Protein AF-A0A5B8BMM9-F1 (afdb_monomer_lite)

Foldseek 3Di:
DPLVVVLVVLVVVLPPAPFDQFDDPVPNQAWGWDWDDDVQKIKIWIKGAHPPFKIKTKIWIWGDPDPFIKIWMKIWIWGWDDDPRKIKTFTFKIKGQFMDTNNHTFFQPVSDPPNQVSNQVSCVVDQWHWDFPDDGRGMTMIGTPNRRMNTYDDRDD

Sequence (157 aa):
MSCARLVAAFALLSSLSACKETIDTADFVKEWACEAELPGYLYSRVLQYAKGGTMDGLVSIQSTDGAPSVVMNFQVEGTWALSGTRLDETLSEQTLMRVTRGGENVPITSLGAGVVPQVEARLKDEPWSFEISEFSSESMQMKDIAGGHVLYCQPTT

pLDDT: mean 73.2, std 15.51, range [28.42, 92.69]

Radius of gyration: 15.75 Å; chains: 1; bounding box: 48×28×41 Å

Structure (mmCIF, N/CA/C/O backbone):
data_AF-A0A5B8BMM9-F1
#
_entry.id   AF-A0A5B8BMM9-F1
#
loop_
_atom_site.group_PDB
_atom_site.id
_atom_site.type_symbol
_atom_site.label_atom_id
_atom_site.label_alt_id
_atom_site.label_comp_id
_atom_site.label_asym_id
_atom_site.label_entity_id
_atom_site.label_seq_id
_atom_site.pdbx_PDB_ins_code
_atom_site.Cartn_x
_atom_site.Cartn_y
_atom_site.Cartn_z
_atom_site.occupancy
_atom_site.B_iso_or_equiv
_atom_site.auth_seq_id
_atom_site.auth_comp_id
_atom_site.auth_asym_id
_atom_site.auth_atom_id
_atom_site.pdbx_PDB_model_num
ATOM 1 N N . MET A 1 1 ? 9.028 -0.392 -19.396 1.00 44.19 1 MET A N 1
ATOM 2 C CA . MET A 1 1 ? 7.968 -0.185 -18.387 1.00 44.19 1 MET A CA 1
ATOM 3 C C . MET A 1 1 ? 7.548 1.269 -18.506 1.00 44.19 1 MET A C 1
ATOM 5 O O . MET A 1 1 ? 8.405 2.118 -18.296 1.00 44.19 1 MET A O 1
ATOM 9 N N . SER A 1 2 ? 6.332 1.583 -18.968 1.00 41.38 2 SER A N 1
ATOM 10 C CA . SER A 1 2 ? 5.902 2.987 -18.937 1.00 41.38 2 SER A CA 1
ATOM 11 C C . SER A 1 2 ? 5.647 3.357 -17.478 1.00 41.38 2 SER A C 1
ATOM 13 O O . SER A 1 2 ? 5.128 2.548 -16.707 1.00 41.38 2 SER A O 1
ATOM 15 N N . CYS A 1 3 ? 6.068 4.553 -17.086 1.00 44.22 3 CYS A N 1
ATOM 16 C CA . CYS A 1 3 ? 5.961 5.028 -15.710 1.00 44.22 3 CYS A CA 1
ATOM 17 C C . CYS A 1 3 ? 4.506 4.977 -15.183 1.00 44.22 3 CYS A C 1
ATOM 19 O O . CYS A 1 3 ? 4.278 4.686 -14.013 1.00 44.22 3 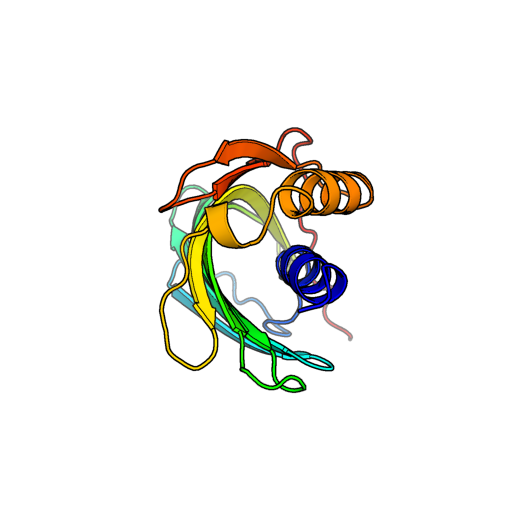CYS A O 1
ATOM 21 N N . ALA A 1 4 ? 3.525 5.071 -16.090 1.00 42.91 4 ALA A N 1
ATOM 22 C CA . ALA A 1 4 ? 2.095 4.928 -15.824 1.00 42.91 4 ALA A CA 1
ATOM 23 C C . ALA A 1 4 ? 1.695 3.630 -15.092 1.00 42.91 4 ALA A C 1
ATOM 25 O O . ALA A 1 4 ? 0.785 3.658 -14.269 1.00 42.91 4 ALA A O 1
ATOM 26 N N . ARG A 1 5 ? 2.373 2.498 -15.342 1.00 52.41 5 ARG A N 1
ATOM 27 C CA . ARG A 1 5 ? 2.016 1.216 -14.702 1.00 52.41 5 ARG A CA 1
ATOM 28 C C . ARG A 1 5 ? 2.440 1.120 -13.240 1.00 52.41 5 ARG A C 1
ATOM 30 O O . ARG A 1 5 ? 1.804 0.403 -12.474 1.00 52.41 5 ARG A O 1
ATOM 37 N N . LEU A 1 6 ? 3.515 1.811 -12.868 1.00 50.69 6 LEU A N 1
ATOM 38 C CA . LEU A 1 6 ? 3.946 1.883 -11.476 1.00 50.69 6 LEU A CA 1
ATOM 39 C C . LEU A 1 6 ? 3.005 2.810 -10.700 1.00 50.69 6 LEU A C 1
ATOM 41 O O . LEU A 1 6 ? 2.533 2.455 -9.632 1.00 50.69 6 LEU A O 1
ATOM 45 N N . VAL A 1 7 ? 2.661 3.950 -11.302 1.00 51.50 7 VAL A N 1
ATOM 46 C CA . VAL A 1 7 ? 1.745 4.951 -10.740 1.00 51.50 7 VAL A CA 1
ATOM 47 C C . VAL A 1 7 ? 0.348 4.376 -10.480 1.00 51.50 7 VAL A C 1
ATOM 49 O O . VAL A 1 7 ? -0.221 4.622 -9.421 1.00 51.50 7 VAL A O 1
ATOM 52 N N . ALA A 1 8 ? -0.183 3.560 -11.396 1.00 52.62 8 ALA A N 1
ATOM 53 C CA . ALA A 1 8 ? -1.468 2.892 -11.197 1.00 52.62 8 ALA A CA 1
ATOM 54 C C . ALA A 1 8 ? -1.459 1.961 -9.975 1.00 52.62 8 ALA A C 1
ATOM 56 O O . ALA A 1 8 ? -2.428 1.950 -9.233 1.00 52.62 8 ALA A O 1
ATOM 57 N N . ALA A 1 9 ? -0.361 1.246 -9.708 1.00 56.97 9 ALA A N 1
ATOM 58 C CA . ALA A 1 9 ? -0.267 0.370 -8.543 1.00 56.97 9 ALA A CA 1
ATOM 59 C C . ALA A 1 9 ? -0.312 1.133 -7.209 1.00 56.97 9 ALA A C 1
ATOM 61 O O . ALA A 1 9 ? -0.985 0.690 -6.287 1.00 56.97 9 ALA A O 1
ATOM 62 N N . PHE A 1 10 ? 0.317 2.307 -7.108 1.00 59.94 10 PHE A N 1
ATOM 63 C CA . PHE A 1 10 ? 0.194 3.139 -5.902 1.00 59.94 10 PHE A CA 1
ATOM 64 C C . PHE A 1 10 ? -1.247 3.612 -5.667 1.00 59.94 10 PHE A C 1
ATOM 66 O O . PHE A 1 10 ? -1.701 3.633 -4.530 1.00 59.94 10 PHE A O 1
ATOM 73 N N . ALA A 1 11 ? -2.002 3.893 -6.732 1.00 56.09 11 ALA A N 1
ATOM 74 C CA . ALA A 1 11 ? -3.431 4.205 -6.641 1.00 56.09 11 ALA A CA 1
ATOM 75 C C . ALA A 1 11 ? -4.322 2.975 -6.342 1.00 56.09 11 ALA A C 1
ATOM 77 O O . ALA A 1 11 ? -5.501 3.124 -6.047 1.00 56.09 11 ALA A O 1
ATOM 78 N N . LEU A 1 12 ? -3.798 1.746 -6.406 1.00 56.16 12 LEU A N 1
ATOM 79 C CA . LEU A 1 12 ? -4.527 0.544 -5.968 1.00 56.16 12 LEU A CA 1
ATOM 80 C C . LEU A 1 12 ? -4.347 0.265 -4.475 1.00 56.16 12 LEU A C 1
ATOM 82 O O . LEU A 1 12 ? -5.154 -0.443 -3.874 1.00 56.16 12 LEU A O 1
ATOM 86 N N . LEU A 1 13 ? -3.333 0.868 -3.850 1.00 56.75 13 LEU A N 1
ATOM 87 C CA . LEU A 1 13 ? -3.210 0.880 -2.396 1.00 56.75 13 LEU A CA 1
ATOM 88 C C . LEU A 1 13 ? -4.360 1.676 -1.749 1.00 56.75 13 LEU A C 1
ATOM 90 O O . LEU A 1 13 ? -4.655 1.413 -0.589 1.00 56.75 13 LEU A O 1
ATOM 94 N N . SER A 1 14 ? -5.040 2.592 -2.472 1.00 52.03 14 SER A N 1
ATOM 95 C CA . SER A 1 14 ? -6.219 3.334 -1.964 1.00 52.03 14 SER A CA 1
ATOM 96 C C . SER A 1 14 ? -7.497 2.529 -2.027 1.00 52.03 14 SER A C 1
ATOM 98 O O . SER A 1 14 ? -8.412 2.772 -1.241 1.00 52.03 14 SER A O 1
ATOM 100 N N . SER A 1 15 ? -7.596 1.579 -2.960 1.00 50.50 15 SER A N 1
ATOM 101 C CA . SER A 1 15 ? -8.763 0.707 -3.118 1.00 50.50 15 SER A CA 1
ATOM 102 C C . SER A 1 15 ? -8.750 -0.430 -2.100 1.00 50.50 15 SER A C 1
ATOM 104 O O . SER A 1 15 ? -8.923 -1.605 -2.407 1.00 50.50 15 SER A O 1
ATOM 106 N N . LEU A 1 16 ? -8.561 -0.044 -0.849 1.00 52.38 16 LEU A N 1
ATOM 107 C CA . LEU A 1 16 ? -8.720 -0.841 0.348 1.00 52.38 16 LEU A CA 1
ATOM 108 C C . LEU A 1 16 ? -10.148 -1.466 0.419 1.00 52.38 16 LEU A C 1
ATOM 110 O O . LEU A 1 16 ? -10.343 -2.528 1.000 1.00 52.38 16 LEU A O 1
ATOM 114 N N . SER A 1 17 ? -11.137 -0.890 -0.275 1.00 48.91 17 SER A N 1
ATOM 115 C CA . SER A 1 17 ? -12.557 -1.286 -0.307 1.00 48.91 17 SER A CA 1
ATOM 116 C C . SER A 1 17 ? -12.921 -2.596 -1.017 1.00 48.91 17 SER A C 1
ATOM 118 O O . SER A 1 17 ? -14.056 -3.047 -0.871 1.00 48.91 17 SER A O 1
ATOM 120 N N . ALA A 1 18 ? -12.013 -3.248 -1.748 1.00 43.00 18 ALA A N 1
ATOM 121 C CA . ALA A 1 18 ? -12.352 -4.425 -2.567 1.00 43.00 18 ALA A CA 1
ATOM 122 C C . ALA A 1 18 ? -12.629 -5.715 -1.759 1.00 43.00 18 ALA A C 1
ATOM 124 O O . ALA A 1 18 ? -12.835 -6.791 -2.316 1.00 43.00 18 ALA A O 1
ATOM 125 N N . CYS A 1 19 ? -12.631 -5.619 -0.432 1.00 55.97 19 CYS A N 1
ATOM 126 C CA . CYS A 1 19 ? -12.401 -6.734 0.464 1.00 55.97 19 CYS A CA 1
ATOM 127 C C . CYS A 1 19 ? -13.520 -6.854 1.502 1.00 55.97 19 CYS A C 1
ATOM 129 O O . CYS A 1 19 ? -13.333 -6.511 2.668 1.00 55.97 19 CYS A O 1
ATOM 131 N N . LYS A 1 20 ? -14.642 -7.431 1.051 1.00 54.38 20 LYS A N 1
ATOM 132 C CA . LYS A 1 20 ? -15.779 -7.980 1.820 1.00 54.38 20 LYS A CA 1
ATOM 133 C C . LYS A 1 20 ? -16.993 -7.064 2.042 1.00 54.38 20 LYS A C 1
ATOM 135 O O . LYS A 1 20 ? -16.891 -5.909 2.435 1.00 54.38 20 LYS A O 1
ATOM 140 N N . GLU A 1 21 ? -18.168 -7.669 1.852 1.00 52.59 21 GLU A N 1
ATOM 141 C CA . GLU A 1 21 ? -19.500 -7.047 1.910 1.00 52.59 21 GLU A CA 1
ATOM 142 C C . GLU A 1 21 ? -20.143 -7.057 3.314 1.00 52.59 21 GLU A C 1
ATOM 144 O O . GLU A 1 21 ? -21.249 -6.552 3.491 1.00 52.59 21 GLU A O 1
ATOM 149 N N . THR A 1 22 ? -19.501 -7.628 4.343 1.00 56.81 22 THR A N 1
ATOM 150 C CA . THR A 1 22 ? -20.050 -7.602 5.716 1.00 56.81 22 THR A CA 1
ATOM 151 C C . THR A 1 22 ? -18.966 -7.757 6.782 1.00 56.81 22 THR A C 1
ATOM 153 O O . THR A 1 22 ? -18.191 -8.720 6.771 1.00 56.81 22 THR A O 1
ATOM 156 N N . ILE A 1 23 ? -18.930 -6.804 7.716 1.00 61.66 23 ILE A N 1
ATOM 157 C CA . ILE A 1 23 ? -18.018 -6.775 8.864 1.00 61.66 23 ILE A CA 1
ATOM 158 C C . ILE A 1 23 ? -18.766 -7.291 10.094 1.00 61.66 23 ILE A C 1
ATOM 160 O O . ILE A 1 23 ? -19.753 -6.690 10.514 1.00 61.66 23 ILE A O 1
ATOM 164 N N . ASP A 1 24 ? -18.290 -8.396 10.671 1.00 64.94 24 ASP A N 1
ATOM 165 C CA . ASP A 1 24 ? -18.731 -8.862 11.987 1.00 64.94 24 ASP A CA 1
ATOM 166 C C . ASP A 1 24 ? -17.847 -8.218 13.063 1.00 64.94 24 ASP A C 1
ATOM 168 O O . ASP A 1 24 ? -16.628 -8.412 13.085 1.00 64.94 24 ASP A O 1
ATOM 172 N N . THR A 1 25 ? -18.463 -7.419 13.931 1.00 64.31 25 THR A N 1
ATOM 173 C CA . THR A 1 25 ? -17.776 -6.626 14.954 1.00 64.31 25 THR A CA 1
ATOM 174 C C . THR A 1 25 ? -17.208 -7.471 16.091 1.00 64.31 25 THR A C 1
ATOM 176 O O . THR A 1 25 ? -16.267 -7.027 16.750 1.00 64.31 25 THR A O 1
ATOM 179 N N . ALA A 1 26 ? -17.733 -8.681 16.322 1.00 63.03 26 ALA A N 1
ATOM 180 C CA . ALA A 1 26 ? -17.292 -9.537 17.422 1.00 63.03 26 ALA A CA 1
ATOM 181 C C . ALA A 1 26 ? -15.889 -10.130 17.188 1.00 63.03 26 ALA A C 1
ATOM 183 O O . ALA A 1 26 ? -15.135 -10.305 18.144 1.00 63.03 26 ALA A O 1
ATOM 184 N N . ASP A 1 27 ? -15.515 -10.346 15.921 1.00 67.75 27 ASP A N 1
ATOM 185 C CA . ASP A 1 27 ? -14.299 -11.062 15.508 1.00 67.75 27 ASP A CA 1
ATOM 186 C C . ASP A 1 27 ? -13.416 -10.243 14.550 1.00 67.75 27 ASP A C 1
ATOM 188 O O . ASP A 1 27 ? -12.714 -10.800 13.697 1.00 67.75 27 ASP A O 1
ATOM 192 N N . PHE A 1 28 ? -13.462 -8.911 14.644 1.00 74.25 28 PHE A N 1
ATOM 193 C CA . PHE A 1 28 ? -12.705 -8.041 13.740 1.00 74.25 28 PHE A CA 1
ATOM 194 C C . PHE A 1 28 ? -11.193 -8.040 14.015 1.00 74.25 28 PHE A C 1
ATOM 196 O O . PHE A 1 28 ? -10.393 -7.973 13.085 1.00 74.25 28 PHE A O 1
ATOM 203 N N . VAL A 1 29 ? -10.787 -8.178 15.281 1.00 82.44 29 VAL A N 1
ATOM 204 C CA . VAL A 1 29 ? -9.374 -8.215 15.692 1.00 82.44 29 VAL A CA 1
ATOM 205 C C .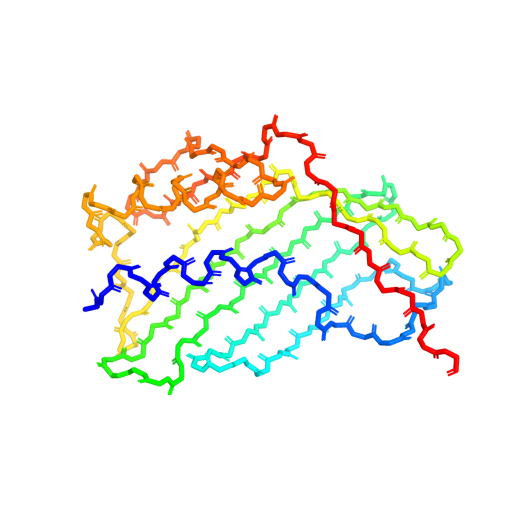 VAL A 1 29 ? -8.745 -9.559 15.323 1.00 82.44 29 VAL A C 1
ATOM 207 O O . VAL A 1 29 ? -8.777 -10.507 16.110 1.00 82.44 29 VAL A O 1
ATOM 210 N N . LYS A 1 30 ? -8.175 -9.636 14.125 1.00 81.38 30 LYS A N 1
ATOM 211 C CA . LYS A 1 30 ? -7.459 -10.792 13.578 1.00 81.38 30 LYS A CA 1
ATOM 212 C C . LYS A 1 30 ? -6.725 -10.385 12.300 1.00 81.38 30 LYS A C 1
ATOM 214 O O . LYS A 1 30 ? -6.774 -9.224 11.895 1.00 81.38 30 LYS A O 1
ATOM 219 N N . GLU A 1 31 ? -6.088 -11.360 11.673 1.00 84.94 31 GLU A N 1
ATOM 220 C CA . GLU A 1 31 ? -5.580 -11.244 10.314 1.00 84.94 31 GLU A CA 1
ATOM 221 C C . GLU A 1 31 ? -6.726 -11.350 9.296 1.00 84.94 31 GLU A C 1
ATOM 223 O O . GLU A 1 31 ? -7.610 -12.209 9.404 1.00 84.94 31 GLU A O 1
ATOM 228 N N . TRP A 1 32 ? -6.700 -10.481 8.291 1.00 81.69 32 TRP A N 1
ATOM 229 C CA . TRP A 1 32 ? -7.620 -10.461 7.167 1.00 81.69 32 TRP A CA 1
ATOM 230 C C . TRP A 1 32 ? -6.840 -10.464 5.866 1.00 81.69 32 TRP A C 1
ATOM 232 O O . TRP A 1 32 ? -6.125 -9.515 5.554 1.00 81.69 32 TRP A O 1
ATOM 242 N N . ALA A 1 33 ? -7.043 -11.513 5.080 1.00 82.19 33 ALA A N 1
ATOM 243 C CA . ALA A 1 33 ? -6.558 -11.579 3.716 1.00 82.19 33 ALA A CA 1
ATOM 244 C C . ALA A 1 33 ? -7.639 -11.113 2.737 1.00 82.19 33 ALA A C 1
ATOM 246 O O . ALA A 1 33 ? -8.836 -11.340 2.943 1.00 82.19 33 ALA A O 1
ATOM 247 N N . CYS A 1 34 ? -7.211 -10.482 1.655 1.00 77.75 34 CYS A N 1
ATOM 248 C CA . CYS A 1 34 ? -8.063 -10.157 0.532 1.00 77.75 34 CYS A CA 1
ATOM 249 C C . CYS A 1 34 ? -7.286 -10.191 -0.770 1.00 77.75 34 CYS A C 1
ATOM 251 O O . CYS A 1 34 ? -6.131 -9.777 -0.822 1.00 77.75 34 CYS A O 1
ATOM 253 N N . GLU A 1 35 ? -7.964 -10.627 -1.822 1.00 80.31 35 GLU A N 1
ATOM 254 C CA . GLU A 1 35 ? -7.460 -10.617 -3.182 1.00 80.31 35 GLU A CA 1
ATOM 255 C C . GLU A 1 35 ? -8.518 -10.003 -4.096 1.00 80.31 35 GLU A C 1
ATOM 257 O O . GLU A 1 35 ? -9.716 -10.232 -3.918 1.00 80.31 35 GLU A O 1
ATOM 262 N N . ALA A 1 36 ? -8.075 -9.206 -5.061 1.00 74.75 36 ALA A N 1
ATOM 263 C CA . ALA A 1 36 ? -8.928 -8.592 -6.062 1.00 74.75 36 ALA A CA 1
ATOM 264 C C . ALA A 1 36 ? -8.242 -8.632 -7.428 1.00 74.75 36 ALA A C 1
ATOM 266 O O . ALA A 1 36 ? -7.063 -8.295 -7.569 1.00 74.75 36 ALA A O 1
ATOM 267 N N . GLU A 1 37 ? -9.001 -9.014 -8.450 1.00 76.38 37 GLU A N 1
ATOM 268 C CA . GLU A 1 37 ? -8.583 -8.877 -9.839 1.00 76.38 37 GLU A CA 1
ATOM 269 C C . GLU A 1 37 ? -9.066 -7.533 -10.375 1.00 76.38 37 GLU A C 1
ATOM 271 O O . GLU A 1 37 ? -10.259 -7.231 -10.403 1.00 76.38 37 GLU A O 1
ATOM 276 N N . LEU A 1 38 ? -8.116 -6.714 -10.802 1.00 72.88 38 LEU A N 1
ATOM 277 C CA . LEU A 1 38 ? -8.352 -5.400 -11.371 1.00 72.88 38 LEU A CA 1
ATOM 278 C C . LEU A 1 38 ? -7.882 -5.410 -12.828 1.00 72.88 38 LEU A C 1
ATOM 280 O O . LEU A 1 38 ? -7.003 -6.197 -13.192 1.00 72.88 38 LEU A O 1
ATOM 284 N N . PRO A 1 39 ? -8.420 -4.546 -13.703 1.00 74.75 39 PRO A N 1
ATOM 285 C CA . PRO A 1 39 ? -7.948 -4.468 -15.080 1.00 74.75 39 PRO A CA 1
ATOM 286 C C . PRO A 1 39 ? -6.426 -4.246 -15.145 1.00 74.75 39 PRO A C 1
ATOM 288 O O . PRO A 1 39 ? -5.926 -3.181 -14.794 1.00 74.75 39 PRO A O 1
ATOM 291 N N . GLY A 1 40 ? -5.693 -5.274 -15.581 1.00 76.56 40 GLY A N 1
ATOM 292 C CA . GLY A 1 40 ? -4.232 -5.261 -15.697 1.00 76.56 40 GLY A CA 1
ATOM 293 C C . GLY A 1 40 ? -3.446 -5.543 -14.413 1.00 76.56 40 GLY A C 1
ATOM 294 O O . GLY A 1 40 ? -2.215 -5.547 -14.470 1.00 76.56 40 GLY A O 1
ATOM 295 N N . TYR A 1 41 ? -4.108 -5.829 -13.283 1.00 79.44 41 TYR A N 1
ATOM 296 C CA . TYR A 1 41 ? -3.442 -6.103 -12.008 1.00 79.44 41 TYR A CA 1
ATOM 297 C C . TYR A 1 41 ? -4.129 -7.199 -11.185 1.00 79.44 41 TYR A C 1
ATOM 299 O O . TYR A 1 41 ? -5.348 -7.295 -11.137 1.00 79.44 41 TYR A O 1
ATOM 307 N N . LEU A 1 42 ? -3.330 -7.989 -10.476 1.00 82.69 42 LEU A N 1
ATOM 308 C CA . LEU A 1 42 ? -3.757 -8.780 -9.331 1.00 82.69 42 LEU A CA 1
ATOM 309 C C . LEU A 1 42 ? -3.313 -8.031 -8.075 1.00 82.69 42 LEU A C 1
ATOM 311 O O . LEU A 1 42 ? -2.134 -7.699 -7.929 1.00 82.69 42 LEU A O 1
ATOM 315 N N . TYR A 1 43 ? -4.261 -7.746 -7.197 1.00 82.50 43 TYR A N 1
ATOM 316 C CA . TYR A 1 43 ? -4.033 -7.104 -5.913 1.00 82.50 43 TYR A CA 1
ATOM 317 C C . TYR A 1 43 ? -4.254 -8.133 -4.811 1.00 82.50 43 TYR A C 1
ATOM 319 O O . TYR A 1 43 ? -5.273 -8.821 -4.813 1.00 82.50 43 TYR A O 1
ATOM 327 N N . SER A 1 44 ? -3.333 -8.226 -3.859 1.00 84.62 44 SER A N 1
ATOM 328 C CA . SER A 1 44 ? -3.536 -8.987 -2.631 1.00 84.62 44 SER A CA 1
ATOM 329 C C . SER A 1 44 ? -3.090 -8.186 -1.421 1.00 84.62 44 SER A C 1
ATOM 331 O O . SER A 1 44 ? -2.149 -7.399 -1.485 1.00 84.62 44 SER A O 1
ATOM 333 N N . ARG A 1 45 ? -3.769 -8.374 -0.297 1.00 83.69 45 ARG A N 1
ATOM 334 C CA . ARG A 1 45 ? -3.405 -7.765 0.977 1.00 83.69 45 ARG A CA 1
ATOM 335 C C . ARG A 1 45 ? -3.650 -8.723 2.123 1.00 83.69 45 ARG A C 1
ATOM 337 O O . ARG A 1 45 ? -4.593 -9.510 2.083 1.00 83.69 45 ARG A O 1
ATOM 344 N N . VAL A 1 46 ? -2.837 -8.600 3.158 1.00 86.94 46 VAL A N 1
ATOM 345 C CA . VAL A 1 46 ? -2.995 -9.282 4.438 1.00 86.94 46 VAL A CA 1
ATOM 346 C C . VAL A 1 46 ? -2.804 -8.231 5.522 1.00 86.94 46 VAL A C 1
ATOM 348 O O . VAL A 1 46 ? -1.709 -7.692 5.646 1.00 86.94 46 VAL A O 1
ATOM 351 N N . LEU A 1 47 ? -3.869 -7.904 6.253 1.00 85.62 47 LEU A N 1
ATOM 352 C CA . LEU A 1 47 ? -3.877 -6.890 7.308 1.00 85.62 47 LEU A CA 1
ATOM 353 C C . LEU A 1 47 ? -4.177 -7.532 8.658 1.00 85.62 47 LEU A C 1
ATOM 355 O O . LEU A 1 47 ? -5.150 -8.271 8.798 1.00 85.62 47 LEU A O 1
ATOM 359 N N . GLN A 1 48 ? -3.379 -7.215 9.664 1.00 88.62 48 GLN A N 1
ATOM 360 C CA . GLN A 1 48 ? -3.604 -7.566 11.052 1.00 88.62 48 GLN A CA 1
ATOM 361 C C . GLN A 1 48 ? -4.221 -6.369 11.776 1.00 88.62 48 GLN A C 1
ATOM 363 O O . GLN A 1 48 ? -3.602 -5.318 11.905 1.00 88.62 48 GLN A O 1
ATOM 368 N N . TYR A 1 49 ? -5.431 -6.540 12.309 1.00 87.19 49 TYR A N 1
ATOM 369 C CA . TYR A 1 49 ? -6.048 -5.545 13.189 1.00 87.19 49 TYR A CA 1
ATOM 370 C C . TYR A 1 49 ? -5.837 -5.962 14.634 1.00 87.19 49 TYR A C 1
ATOM 372 O O . TYR A 1 49 ? -6.194 -7.076 15.031 1.00 87.19 49 TYR A O 1
ATOM 380 N N . ALA A 1 50 ? -5.261 -5.074 15.437 1.00 87.81 50 ALA A N 1
ATOM 381 C CA . ALA A 1 50 ? -4.989 -5.332 16.843 1.00 87.81 50 ALA A CA 1
ATOM 382 C C . ALA A 1 50 ? -5.961 -4.584 17.764 1.00 87.81 50 ALA A C 1
ATOM 384 O O . ALA A 1 50 ? -6.519 -3.535 17.425 1.00 87.81 50 ALA A O 1
ATOM 385 N N . LYS A 1 51 ? -6.142 -5.118 18.981 1.00 82.75 51 LYS A N 1
ATOM 386 C CA . LYS A 1 51 ? -6.851 -4.401 20.049 1.00 82.75 51 LYS A CA 1
ATOM 387 C C . LYS A 1 51 ? -6.092 -3.111 20.348 1.00 82.75 51 LYS A C 1
ATOM 389 O O . LYS A 1 51 ? -4.890 -3.154 20.574 1.00 82.75 51 LYS A O 1
ATOM 394 N N . GLY A 1 52 ? -6.809 -1.991 20.387 1.00 83.69 52 GLY A N 1
ATOM 395 C CA . GLY A 1 52 ? -6.210 -0.662 20.554 1.00 83.69 52 GLY A CA 1
ATOM 396 C C . GLY A 1 52 ? -6.234 0.197 19.291 1.00 83.69 52 GLY A C 1
ATOM 397 O O . GLY A 1 52 ? -5.789 1.336 19.352 1.00 83.69 52 GLY A O 1
ATOM 398 N N . GLY A 1 53 ? -6.793 -0.310 18.186 1.00 86.88 53 GLY A N 1
ATOM 399 C CA . GLY A 1 53 ? -7.031 0.493 16.986 1.00 86.88 53 GLY A CA 1
ATOM 400 C C . GLY A 1 53 ? -5.801 0.655 16.101 1.00 86.88 53 GLY A C 1
ATOM 401 O O . GLY A 1 53 ? -5.749 1.598 15.326 1.00 86.88 53 GLY A O 1
ATOM 402 N N . THR A 1 54 ? -4.808 -0.231 16.207 1.00 91.00 54 THR A N 1
ATOM 403 C CA . THR A 1 54 ? -3.655 -0.272 15.296 1.00 91.00 54 THR A CA 1
ATOM 404 C C . THR A 1 54 ? -3.848 -1.355 14.243 1.00 91.00 54 THR A C 1
ATOM 406 O O . THR A 1 54 ? -4.445 -2.402 14.524 1.00 91.00 54 THR A O 1
ATOM 409 N N . MET A 1 55 ? -3.348 -1.092 13.040 1.00 89.44 55 MET A N 1
ATOM 410 C CA . MET A 1 55 ? -3.286 -2.058 11.951 1.00 89.44 55 MET A CA 1
ATOM 411 C C . MET A 1 55 ? -1.899 -2.067 11.314 1.00 89.44 55 MET A C 1
ATOM 413 O O . MET A 1 55 ? -1.261 -1.022 11.184 1.00 89.44 55 MET A O 1
ATOM 417 N N . ASP A 1 56 ? -1.468 -3.243 10.890 1.00 91.88 56 ASP A N 1
ATOM 418 C CA . ASP A 1 56 ? -0.248 -3.456 10.123 1.00 91.88 56 ASP A CA 1
ATOM 419 C C . ASP A 1 56 ? -0.483 -4.551 9.083 1.00 91.88 56 ASP A C 1
ATOM 421 O O . ASP A 1 56 ? -1.426 -5.335 9.197 1.00 91.88 56 ASP A O 1
ATOM 425 N N . GLY A 1 57 ? 0.332 -4.605 8.037 1.00 89.88 57 GLY A N 1
ATOM 426 C CA . GLY A 1 57 ? 0.219 -5.698 7.090 1.00 89.88 57 GLY A CA 1
ATOM 427 C C . GLY A 1 57 ? 1.050 -5.563 5.835 1.00 89.88 57 GLY A C 1
ATOM 428 O O . GLY A 1 57 ? 1.928 -4.708 5.708 1.00 89.88 57 GLY A O 1
ATOM 429 N N . LEU A 1 58 ? 0.754 -6.450 4.893 1.00 91.12 58 LEU A N 1
ATOM 430 C CA . LEU A 1 58 ? 1.439 -6.561 3.617 1.00 91.12 58 LEU A CA 1
ATOM 431 C C . LEU A 1 58 ? 0.453 -6.404 2.470 1.00 91.12 58 LEU A C 1
ATOM 433 O O . LEU A 1 58 ? -0.641 -6.964 2.495 1.00 91.12 58 LEU A O 1
ATOM 437 N N . VAL A 1 59 ? 0.871 -5.689 1.433 1.00 88.25 59 VAL A N 1
ATOM 438 C CA . VAL A 1 59 ? 0.120 -5.539 0.187 1.00 88.25 59 VAL A CA 1
ATOM 439 C C . VAL A 1 59 ? 1.011 -5.932 -0.982 1.00 88.25 59 VAL A C 1
ATOM 441 O O . VAL A 1 59 ? 2.150 -5.480 -1.077 1.00 88.25 59 VAL A O 1
ATOM 444 N N . SER A 1 60 ? 0.506 -6.771 -1.879 1.00 88.19 60 SER A N 1
ATOM 445 C CA . SER A 1 60 ? 1.176 -7.171 -3.109 1.00 88.19 60 SER A CA 1
ATOM 446 C C . SER A 1 60 ? 0.370 -6.724 -4.318 1.00 88.19 60 SER A C 1
ATOM 448 O O . SER A 1 60 ? -0.849 -6.878 -4.375 1.00 88.19 60 SER A O 1
ATOM 450 N N . ILE A 1 61 ? 1.062 -6.168 -5.306 1.00 86.69 61 ILE A N 1
ATOM 451 C CA . ILE A 1 61 ? 0.461 -5.741 -6.565 1.00 86.69 61 ILE A CA 1
ATOM 452 C C . ILE A 1 61 ? 1.258 -6.349 -7.700 1.00 86.69 61 ILE A C 1
ATOM 454 O O . ILE A 1 61 ? 2.444 -6.058 -7.865 1.00 86.69 61 ILE A O 1
ATOM 458 N N . GLN A 1 62 ? 0.590 -7.160 -8.506 1.00 86.62 62 GLN A N 1
ATOM 459 C CA . GLN A 1 62 ? 1.173 -7.842 -9.646 1.00 86.62 62 GLN A CA 1
ATOM 460 C C . GLN A 1 62 ? 0.520 -7.367 -10.940 1.00 86.62 62 GLN A C 1
ATOM 462 O O . GLN A 1 62 ? -0.690 -7.447 -11.087 1.00 86.62 62 GLN A O 1
ATOM 467 N N . SER A 1 63 ? 1.303 -6.930 -11.924 1.00 83.56 63 SER A N 1
ATOM 468 C CA . SER A 1 63 ? 0.772 -6.641 -13.263 1.00 83.56 63 SER A CA 1
ATOM 469 C C . SER A 1 63 ? 0.400 -7.937 -13.995 1.00 83.56 63 SER A C 1
ATOM 471 O O . SER A 1 63 ? 1.237 -8.843 -14.083 1.00 83.56 63 SER A O 1
ATOM 473 N N . THR A 1 64 ? -0.790 -8.005 -14.587 1.00 79.88 64 THR A N 1
ATOM 474 C CA . THR A 1 64 ? -1.295 -9.181 -15.324 1.00 79.88 64 THR A CA 1
ATOM 475 C C . THR A 1 64 ? -1.292 -8.997 -16.846 1.00 79.88 64 THR A C 1
ATOM 477 O O . THR A 1 64 ? -1.307 -9.977 -17.583 1.00 79.88 64 THR A O 1
ATOM 480 N N . ASP A 1 65 ? -1.192 -7.761 -17.340 1.00 75.25 65 ASP A N 1
ATOM 481 C CA . ASP A 1 65 ? -1.295 -7.388 -18.762 1.00 75.25 65 ASP A CA 1
ATOM 482 C C . ASP A 1 65 ? 0.060 -7.028 -19.419 1.00 75.25 65 ASP A C 1
ATOM 484 O O . ASP A 1 65 ? 0.125 -6.435 -20.503 1.00 75.25 65 ASP A O 1
ATOM 488 N N . GLY A 1 66 ? 1.176 -7.316 -18.744 1.00 62.84 66 GLY A N 1
ATOM 489 C CA . GLY A 1 66 ? 2.506 -6.855 -19.136 1.00 62.84 66 GLY A CA 1
ATOM 490 C C . GLY A 1 66 ? 3.582 -7.926 -19.033 1.00 62.84 66 GLY A C 1
ATOM 491 O O . GLY A 1 66 ? 3.742 -8.550 -17.990 1.00 62.84 66 GLY A O 1
ATOM 492 N N . ALA A 1 67 ? 4.371 -8.076 -20.102 1.00 68.94 67 ALA A N 1
ATOM 493 C CA . ALA A 1 67 ? 5.632 -8.807 -20.083 1.00 68.94 67 ALA A CA 1
ATOM 494 C C . ALA A 1 67 ? 6.816 -7.813 -20.096 1.00 68.94 67 ALA A C 1
ATOM 496 O O . ALA A 1 67 ? 6.831 -6.904 -20.934 1.00 68.94 67 ALA A O 1
ATOM 497 N N . PRO A 1 68 ? 7.816 -7.961 -19.209 1.00 72.62 68 PRO A N 1
ATOM 498 C CA . PRO A 1 68 ? 7.851 -8.890 -18.073 1.00 72.62 68 PRO A CA 1
ATOM 499 C C . PRO A 1 68 ? 6.844 -8.505 -16.972 1.00 72.62 68 PRO A C 1
ATOM 501 O O . PRO A 1 68 ? 6.557 -7.318 -16.800 1.00 72.62 68 PRO A O 1
ATOM 504 N N . SER A 1 69 ? 6.350 -9.498 -16.220 1.00 81.81 69 SER A N 1
ATOM 505 C CA . SER A 1 69 ? 5.481 -9.259 -15.060 1.00 81.81 69 SER A CA 1
ATOM 506 C C . SER A 1 69 ? 6.225 -8.456 -13.997 1.00 81.81 69 SER A C 1
ATOM 508 O O . SER A 1 69 ? 7.430 -8.632 -13.796 1.00 81.81 69 SER A O 1
ATOM 510 N N . VAL A 1 70 ? 5.515 -7.555 -13.327 1.00 83.56 70 VAL A N 1
ATOM 511 C CA . VAL A 1 70 ? 6.048 -6.737 -12.240 1.00 83.56 70 VAL A CA 1
ATOM 512 C C . VAL A 1 70 ? 5.254 -7.037 -10.986 1.00 83.56 70 VAL A C 1
ATOM 514 O O . VAL A 1 70 ? 4.029 -6.991 -11.030 1.00 83.56 70 VAL A O 1
ATOM 517 N N . VAL A 1 71 ? 5.950 -7.320 -9.890 1.00 88.31 71 VAL A N 1
ATOM 518 C CA . VAL A 1 71 ? 5.360 -7.508 -8.562 1.00 88.31 71 VAL A CA 1
ATOM 519 C C . VAL A 1 71 ? 5.957 -6.473 -7.624 1.00 88.31 71 VAL A C 1
ATOM 521 O O . VAL A 1 71 ? 7.178 -6.337 -7.554 1.00 88.31 71 VAL A O 1
ATOM 524 N N . MET A 1 72 ? 5.110 -5.743 -6.913 1.00 88.56 72 MET A N 1
ATOM 525 C CA . MET A 1 72 ? 5.497 -4.777 -5.889 1.00 88.56 72 MET A CA 1
ATOM 526 C C . MET A 1 72 ? 4.924 -5.224 -4.555 1.00 88.56 72 MET A C 1
ATOM 528 O O . MET A 1 72 ? 3.748 -5.564 -4.490 1.00 88.56 72 MET A O 1
ATOM 532 N N . ASN A 1 73 ? 5.752 -5.227 -3.514 1.00 91.06 73 ASN A N 1
ATOM 533 C CA . ASN A 1 73 ? 5.331 -5.587 -2.166 1.00 91.06 73 ASN A CA 1
ATOM 534 C C . ASN A 1 73 ? 5.536 -4.406 -1.231 1.00 91.06 73 ASN A C 1
ATOM 536 O O . ASN A 1 73 ? 6.630 -3.838 -1.173 1.00 91.06 73 ASN A O 1
ATOM 540 N N . PHE A 1 74 ? 4.487 -4.090 -0.491 1.00 89.94 74 PHE A N 1
ATOM 541 C CA . PHE A 1 74 ? 4.420 -2.988 0.443 1.00 89.94 74 PHE A CA 1
ATOM 542 C C . PHE A 1 74 ? 4.180 -3.528 1.844 1.00 89.94 74 PHE A C 1
ATOM 544 O O . PHE A 1 74 ? 3.372 -4.437 2.019 1.00 89.94 74 PHE A O 1
ATOM 551 N N . GLN A 1 75 ? 4.860 -2.951 2.823 1.00 92.69 75 GLN A N 1
ATOM 552 C CA . GLN A 1 75 ? 4.422 -2.976 4.210 1.00 92.69 75 GLN A CA 1
ATOM 553 C C . GLN A 1 75 ? 3.545 -1.751 4.445 1.00 92.69 75 GLN A C 1
ATOM 555 O O . GLN A 1 75 ? 3.864 -0.668 3.955 1.00 92.69 75 GLN A O 1
ATOM 560 N N . VAL A 1 76 ? 2.438 -1.923 5.153 1.00 88.25 76 VAL A N 1
ATOM 561 C CA . VAL A 1 76 ? 1.513 -0.838 5.476 1.00 88.25 76 VAL A CA 1
ATOM 562 C C . VAL A 1 76 ? 1.248 -0.815 6.968 1.00 88.25 76 VAL A C 1
ATOM 564 O O . VAL A 1 76 ? 1.131 -1.865 7.595 1.00 88.25 76 VAL A O 1
ATOM 567 N N . GLU A 1 77 ? 1.151 0.383 7.525 1.00 90.19 77 GLU A N 1
ATOM 568 C CA . GLU A 1 77 ? 0.867 0.609 8.937 1.00 90.19 77 GLU A CA 1
ATOM 569 C C . GLU A 1 77 ? -0.158 1.726 9.081 1.00 90.19 77 GLU A C 1
ATOM 571 O O . GLU A 1 77 ? -0.225 2.658 8.270 1.00 90.19 77 GLU A O 1
ATOM 576 N N . GLY A 1 78 ? -0.976 1.637 10.122 1.00 88.19 78 GLY A N 1
ATOM 577 C CA . GLY A 1 78 ? -2.011 2.619 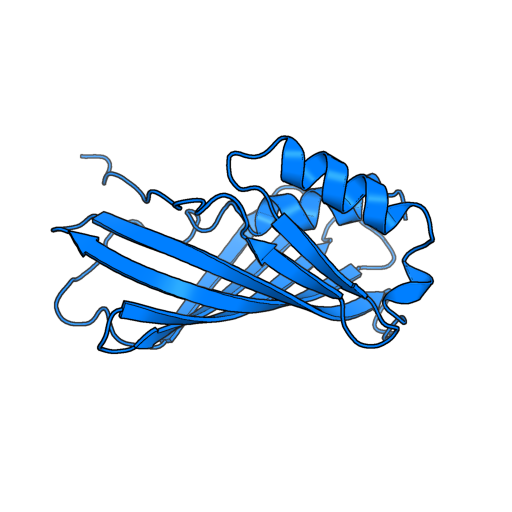10.358 1.00 88.19 78 GLY A CA 1
ATOM 578 C C . GLY A 1 78 ? -2.835 2.373 11.604 1.00 88.19 78 GLY A C 1
ATOM 579 O O . GLY A 1 78 ? -2.492 1.600 12.501 1.00 88.19 78 GLY A O 1
ATOM 580 N N . THR A 1 79 ? -3.974 3.047 11.637 1.00 87.62 79 THR A N 1
ATOM 581 C CA . THR A 1 79 ? -4.985 2.890 12.673 1.00 87.62 79 THR A CA 1
ATOM 582 C C . THR A 1 79 ? -6.324 2.496 12.074 1.00 87.62 79 THR A C 1
ATOM 584 O O . THR A 1 79 ? -6.568 2.677 10.882 1.00 87.62 79 THR A O 1
ATOM 587 N N . TRP A 1 80 ? -7.192 1.940 12.909 1.00 85.81 80 TRP A N 1
ATOM 588 C CA . TRP A 1 80 ? -8.550 1.590 12.534 1.00 85.81 80 TRP A CA 1
ATOM 589 C C . TRP A 1 80 ? -9.526 1.901 13.666 1.00 85.81 80 TRP A C 1
ATOM 591 O O . TRP A 1 80 ? -9.196 1.821 14.853 1.00 85.81 80 TRP A O 1
ATOM 601 N N . ALA A 1 81 ? -10.757 2.213 13.285 1.00 84.12 81 ALA A N 1
ATOM 602 C CA . ALA A 1 81 ? -11.891 2.355 14.175 1.00 84.12 81 ALA A CA 1
ATOM 603 C C . ALA A 1 81 ? -13.111 1.670 13.561 1.00 84.12 81 ALA A C 1
ATOM 605 O O . ALA A 1 81 ? -13.309 1.683 12.349 1.00 84.12 81 ALA A O 1
ATOM 606 N N . LEU A 1 82 ? -13.946 1.074 14.408 1.00 78.12 82 LEU A N 1
ATOM 607 C CA . LEU A 1 82 ? -15.183 0.433 13.981 1.00 78.12 82 LEU A CA 1
ATOM 608 C C . LEU A 1 82 ? -16.369 1.125 14.648 1.00 78.12 82 LEU A C 1
ATOM 610 O O . LEU A 1 82 ? -16.435 1.223 15.874 1.00 78.12 82 LEU A O 1
ATOM 614 N N . SER A 1 83 ? -17.305 1.605 13.834 1.00 77.69 83 SER A N 1
ATOM 615 C CA . SER A 1 83 ? -18.524 2.284 14.268 1.00 77.69 83 SER A CA 1
ATOM 616 C C . SER A 1 83 ? -19.739 1.581 13.666 1.00 77.69 83 SER A C 1
ATOM 618 O O . SER A 1 83 ? -20.094 1.776 12.502 1.00 77.69 83 SER A O 1
ATOM 620 N N . GLY A 1 84 ? -20.365 0.695 14.446 1.00 76.00 84 GLY A N 1
ATOM 621 C CA . GLY A 1 84 ? -21.400 -0.203 13.930 1.00 76.00 84 GLY A CA 1
ATOM 622 C C . GLY A 1 84 ? -20.817 -1.156 12.884 1.00 76.00 84 GLY A C 1
ATOM 623 O O . GLY A 1 84 ? -19.891 -1.897 13.185 1.00 76.00 84 GLY A O 1
ATOM 624 N N . THR A 1 85 ? -21.338 -1.128 11.656 1.00 70.19 85 THR A N 1
ATOM 625 C CA . THR A 1 85 ? -20.824 -1.922 10.521 1.00 70.19 85 THR A CA 1
ATOM 626 C C . THR A 1 85 ? -19.792 -1.177 9.674 1.00 70.19 85 THR A C 1
ATOM 628 O O . THR A 1 85 ? -19.336 -1.709 8.666 1.00 70.19 85 THR A O 1
ATOM 631 N N . ARG A 1 86 ? -19.446 0.061 10.044 1.00 71.69 86 ARG A N 1
ATOM 632 C CA . ARG A 1 86 ? -18.495 0.891 9.308 1.00 71.69 86 ARG A CA 1
ATOM 633 C C . ARG A 1 86 ? -17.101 0.746 9.897 1.00 71.69 86 ARG A C 1
ATOM 635 O O . ARG A 1 86 ? -16.906 1.024 11.079 1.00 71.69 86 ARG A O 1
ATOM 642 N N . LEU A 1 87 ? -16.155 0.365 9.048 1.00 75.25 87 LEU A N 1
ATOM 643 C CA . LEU A 1 87 ? -14.727 0.400 9.329 1.00 75.25 87 LEU A CA 1
ATOM 644 C C . LEU A 1 87 ? -14.137 1.695 8.772 1.00 75.25 87 LEU A C 1
ATOM 646 O O . LEU A 1 87 ? -14.328 2.023 7.604 1.00 75.25 87 LEU A O 1
ATOM 650 N N . ASP A 1 88 ? -13.432 2.421 9.622 1.00 78.38 88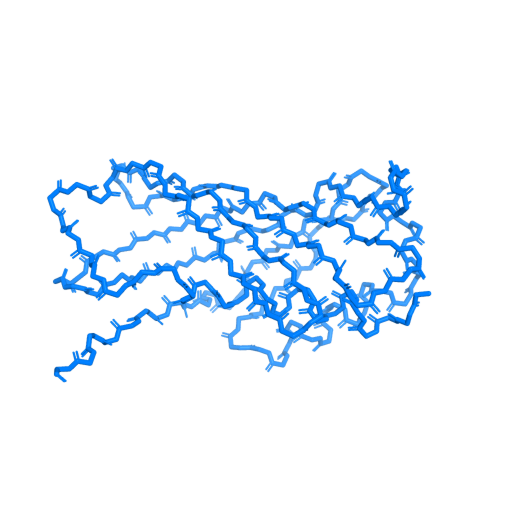 ASP A N 1
ATOM 651 C CA . ASP A 1 88 ? -12.632 3.575 9.246 1.00 78.38 88 ASP A CA 1
ATOM 652 C C . ASP A 1 88 ? -11.167 3.201 9.441 1.00 78.38 88 ASP A C 1
ATOM 654 O O . ASP A 1 88 ? -10.745 2.910 10.559 1.00 78.38 88 ASP A O 1
ATOM 658 N N . GLU A 1 89 ? -10.397 3.189 8.358 1.00 79.12 89 GLU A N 1
ATOM 659 C CA . GLU A 1 89 ? -8.952 2.962 8.406 1.00 79.12 89 GLU A CA 1
ATOM 660 C C . GLU A 1 89 ? -8.213 4.257 8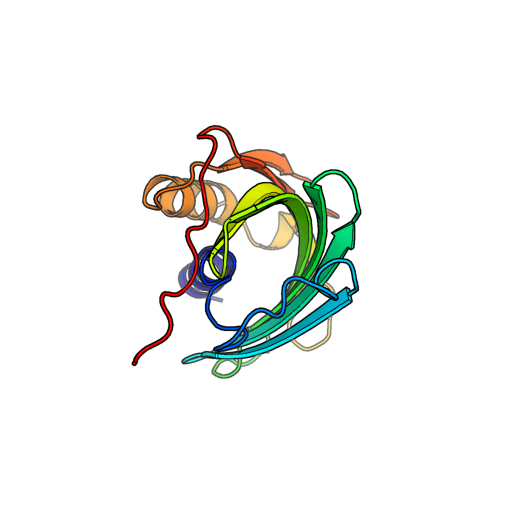.102 1.00 79.12 89 GLU A C 1
ATOM 662 O O . GLU A 1 89 ? -8.637 5.056 7.271 1.00 79.12 89 GLU A O 1
ATOM 667 N N . THR A 1 90 ? -7.070 4.451 8.738 1.00 80.19 90 THR A N 1
ATOM 668 C CA . THR A 1 90 ? -6.156 5.547 8.435 1.00 80.19 90 THR A CA 1
ATOM 669 C C . THR A 1 90 ? -4.776 4.953 8.266 1.00 80.19 90 THR A C 1
ATOM 671 O O . THR A 1 90 ? -4.187 4.471 9.231 1.00 80.19 90 THR A O 1
ATOM 674 N N . LEU A 1 91 ? -4.268 4.966 7.038 1.00 81.44 91 LEU A N 1
ATOM 675 C CA . LEU A 1 91 ? -2.904 4.543 6.742 1.00 81.44 91 LEU A CA 1
ATOM 676 C C . LEU A 1 91 ? -1.943 5.659 7.140 1.00 81.44 91 LEU A C 1
ATOM 678 O O . LEU A 1 91 ? -2.020 6.749 6.589 1.00 81.44 91 LEU A O 1
ATOM 682 N N . SER A 1 92 ? -1.040 5.388 8.076 1.00 85.06 92 SER A N 1
ATOM 683 C CA . SER A 1 92 ? -0.013 6.349 8.490 1.00 85.06 92 SER A CA 1
ATOM 684 C C . SER A 1 92 ? 1.264 6.204 7.676 1.00 85.06 92 SER A C 1
ATOM 686 O O . SER A 1 92 ? 1.938 7.195 7.395 1.00 85.06 92 SER A O 1
ATOM 688 N N . GLU A 1 93 ? 1.609 4.973 7.300 1.00 86.56 93 GLU A N 1
ATOM 689 C CA . GLU A 1 93 ? 2.860 4.678 6.619 1.00 86.56 93 GLU A CA 1
ATOM 690 C C . GLU A 1 93 ? 2.690 3.558 5.595 1.00 86.56 93 GLU A C 1
ATOM 692 O O . GLU A 1 93 ? 1.946 2.596 5.796 1.00 86.56 93 GLU A O 1
ATOM 697 N N . GLN A 1 94 ? 3.404 3.696 4.483 1.00 86.88 94 GLN A N 1
ATOM 698 C CA . GLN A 1 94 ? 3.537 2.675 3.461 1.00 86.88 94 GLN A CA 1
ATOM 699 C C . GLN A 1 94 ? 5.002 2.571 3.056 1.00 86.88 94 GLN A C 1
ATOM 701 O O . GLN A 1 94 ? 5.624 3.563 2.684 1.00 86.88 94 GLN A O 1
ATOM 706 N N . THR A 1 95 ? 5.542 1.362 3.054 1.00 89.56 95 THR A N 1
ATOM 707 C CA . THR A 1 95 ? 6.930 1.112 2.681 1.00 89.56 95 THR A CA 1
ATOM 708 C C . THR A 1 95 ? 6.969 0.115 1.544 1.00 89.56 95 THR A C 1
ATOM 710 O O . THR A 1 95 ? 6.638 -1.054 1.718 1.00 89.56 95 THR A O 1
ATOM 713 N N . LEU A 1 96 ? 7.391 0.554 0.358 1.00 90.06 96 LEU A N 1
ATOM 714 C CA . LEU A 1 96 ? 7.719 -0.356 -0.733 1.00 90.06 96 LEU A CA 1
ATOM 715 C C . LEU A 1 96 ? 8.985 -1.123 -0.344 1.00 90.06 96 LEU A C 1
ATOM 717 O O . LEU A 1 96 ? 10.053 -0.527 -0.266 1.00 90.06 96 LEU A O 1
ATOM 721 N N . MET A 1 97 ? 8.861 -2.430 -0.125 1.00 90.69 97 MET A N 1
ATOM 722 C CA . MET A 1 97 ? 9.938 -3.299 0.368 1.00 90.69 97 MET A CA 1
ATOM 723 C C . MET A 1 97 ? 10.645 -4.066 -0.748 1.00 90.69 97 MET A C 1
ATOM 725 O O . MET A 1 97 ? 11.778 -4.521 -0.597 1.00 90.69 97 MET A O 1
ATOM 729 N N . ARG A 1 98 ? 9.941 -4.327 -1.853 1.00 90.56 98 ARG A N 1
ATOM 730 C CA . ARG A 1 98 ? 10.473 -5.153 -2.939 1.00 90.56 98 ARG A CA 1
ATOM 731 C C . ARG A 1 98 ? 9.770 -4.868 -4.245 1.00 90.56 98 ARG A C 1
ATOM 733 O O . ARG A 1 98 ? 8.541 -4.847 -4.295 1.00 90.56 98 ARG A O 1
ATOM 740 N N . VAL A 1 99 ? 10.560 -4.792 -5.312 1.00 89.25 99 VAL A N 1
ATOM 741 C CA . VAL A 1 99 ? 10.061 -4.889 -6.681 1.00 89.25 99 VAL A CA 1
ATOM 742 C C . VAL A 1 99 ? 10.728 -6.057 -7.385 1.00 89.25 99 VAL A C 1
ATOM 744 O O . VAL A 1 99 ? 11.949 -6.198 -7.366 1.00 89.25 99 VAL A O 1
ATOM 747 N N . THR A 1 100 ? 9.918 -6.882 -8.030 1.00 89.75 100 THR A N 1
ATOM 748 C CA . THR A 1 100 ? 10.370 -7.994 -8.858 1.00 89.75 100 THR A CA 1
ATOM 749 C C . THR A 1 100 ? 9.912 -7.748 -10.292 1.00 89.75 100 THR A C 1
ATOM 751 O O . THR A 1 100 ? 8.764 -7.372 -10.516 1.00 89.75 100 THR A O 1
ATOM 754 N N . ARG A 1 101 ? 10.792 -7.944 -11.275 1.00 87.31 101 ARG A N 1
ATOM 755 C CA . ARG A 1 101 ? 10.502 -7.809 -12.706 1.00 87.31 101 ARG A CA 1
ATOM 756 C C . ARG A 1 101 ? 10.940 -9.079 -13.424 1.00 87.31 101 ARG A C 1
ATOM 758 O O . ARG A 1 101 ? 12.115 -9.414 -13.411 1.00 87.31 101 ARG A O 1
ATOM 765 N N . GLY A 1 102 ? 10.002 -9.789 -14.046 1.00 85.50 102 GLY A N 1
ATOM 766 C CA . GLY A 1 102 ? 10.295 -11.053 -14.733 1.00 85.50 102 GLY A CA 1
ATOM 767 C C . GLY A 1 102 ? 10.843 -12.137 -13.800 1.00 85.50 102 GLY A C 1
ATOM 768 O O . GLY A 1 102 ? 11.605 -12.986 -14.242 1.00 85.50 102 GLY A O 1
ATOM 769 N N . GLY A 1 103 ? 10.488 -12.082 -12.513 1.00 87.06 103 GLY A N 1
ATOM 770 C CA . GLY A 1 103 ? 11.001 -12.985 -11.477 1.00 87.06 103 GLY A CA 1
ATOM 771 C C . GLY A 1 103 ? 12.292 -12.521 -10.793 1.00 87.06 103 GLY A C 1
ATOM 772 O O . GLY A 1 103 ? 12.662 -13.096 -9.774 1.00 87.06 103 GLY A O 1
ATOM 773 N N . GLU A 1 104 ? 12.941 -11.459 -11.275 1.00 90.69 104 GLU A N 1
ATOM 774 C CA . GLU A 1 104 ? 14.181 -10.942 -10.686 1.00 90.69 104 GLU A CA 1
ATOM 775 C C . GLU A 1 104 ? 13.932 -9.727 -9.794 1.00 90.69 104 GLU A C 1
ATOM 777 O O . GLU A 1 104 ? 13.188 -8.816 -10.162 1.00 90.69 104 GLU A O 1
ATOM 782 N N . ASN A 1 105 ? 14.568 -9.683 -8.622 1.00 89.81 105 ASN A N 1
ATOM 783 C CA . ASN A 1 105 ? 14.507 -8.509 -7.755 1.00 89.81 105 ASN A CA 1
ATOM 784 C C . ASN A 1 105 ? 15.264 -7.348 -8.397 1.00 89.81 105 ASN A C 1
ATOM 786 O O . ASN A 1 105 ? 16.440 -7.475 -8.735 1.00 89.81 105 ASN A O 1
ATOM 790 N N . VAL A 1 106 ? 14.593 -6.207 -8.525 1.00 88.69 106 VAL A N 1
ATOM 791 C CA . VAL A 1 106 ? 15.185 -4.978 -9.052 1.00 88.69 106 VAL A CA 1
ATOM 792 C C . VAL A 1 106 ? 15.361 -3.964 -7.920 1.00 88.69 106 VAL A C 1
ATOM 794 O O . VAL A 1 106 ? 14.447 -3.809 -7.107 1.00 88.69 106 VAL A O 1
ATOM 797 N N . PRO A 1 107 ? 16.502 -3.249 -7.849 1.00 87.88 107 PRO A N 1
ATOM 798 C CA . PRO A 1 107 ? 16.683 -2.182 -6.871 1.00 87.88 107 PRO A CA 1
ATOM 799 C C . PRO A 1 107 ? 15.592 -1.124 -7.016 1.00 87.88 107 PRO A C 1
ATOM 801 O O . PRO A 1 107 ? 15.253 -0.739 -8.137 1.00 87.88 107 PRO A O 1
ATOM 804 N N . ILE A 1 108 ? 15.081 -0.593 -5.911 1.00 84.56 108 ILE A N 1
ATOM 805 C CA . ILE A 1 108 ? 14.016 0.420 -5.953 1.00 84.56 108 ILE A CA 1
ATOM 806 C C . ILE A 1 108 ? 14.499 1.713 -6.633 1.00 84.56 108 ILE A C 1
ATOM 808 O O . ILE A 1 108 ? 13.777 2.318 -7.426 1.00 84.56 108 ILE A O 1
ATOM 812 N N . THR A 1 109 ? 15.776 2.062 -6.476 1.00 81.50 109 THR A N 1
ATOM 813 C CA . THR A 1 109 ? 16.419 3.159 -7.222 1.00 81.50 109 THR A CA 1
ATOM 814 C C . THR A 1 109 ? 16.436 2.944 -8.739 1.00 81.50 109 THR A C 1
ATOM 816 O O . THR A 1 109 ? 16.453 3.911 -9.502 1.00 81.50 109 THR A O 1
ATOM 819 N N . SER A 1 110 ? 16.377 1.692 -9.209 1.00 80.25 110 SER A N 1
ATOM 820 C CA . SER A 1 110 ? 16.355 1.355 -10.640 1.00 80.25 110 SER A CA 1
ATOM 821 C C . SER A 1 110 ? 14.989 1.559 -11.301 1.00 80.25 110 SER A C 1
ATOM 823 O O . SER A 1 110 ? 14.879 1.478 -12.528 1.00 80.25 110 SER A O 1
ATOM 825 N N . LEU A 1 111 ? 13.944 1.864 -10.520 1.00 72.00 111 LEU A N 1
ATOM 826 C CA . LEU A 1 111 ? 12.638 2.244 -11.062 1.00 72.00 111 LEU A CA 1
ATOM 827 C C . LEU A 1 111 ? 12.732 3.551 -11.876 1.00 72.00 111 LEU A C 1
ATOM 829 O O . LEU A 1 111 ? 11.939 3.750 -12.797 1.00 72.00 111 LEU A O 1
ATOM 833 N N . GLY A 1 112 ? 13.772 4.359 -11.632 1.00 61.22 112 GLY A N 1
ATOM 834 C CA . GLY A 1 112 ? 14.194 5.493 -12.453 1.00 61.22 112 GLY A CA 1
ATOM 835 C C . GLY A 1 112 ? 13.952 6.843 -11.779 1.00 61.22 112 GLY A C 1
ATOM 836 O O . GLY A 1 112 ? 12.995 7.016 -11.033 1.00 61.22 112 GLY A O 1
ATOM 837 N N . ALA A 1 113 ? 14.792 7.836 -12.093 1.00 56.75 113 ALA A N 1
ATOM 838 C CA . ALA A 1 113 ? 14.745 9.180 -11.495 1.00 56.75 113 ALA A CA 1
ATOM 839 C C . ALA A 1 113 ? 13.420 9.944 -11.728 1.00 56.75 113 ALA A C 1
ATOM 841 O O . ALA A 1 113 ? 13.150 10.930 -11.053 1.00 56.75 113 ALA A O 1
ATOM 842 N N . GLY A 1 114 ? 12.580 9.491 -12.665 1.00 60.59 114 GLY A N 1
ATOM 843 C CA . GLY A 1 114 ? 11.254 10.059 -12.928 1.00 60.59 114 GLY A CA 1
ATOM 844 C C . GLY A 1 114 ? 10.107 9.415 -12.145 1.00 60.59 114 GLY A C 1
ATOM 845 O O . GLY A 1 114 ? 8.978 9.875 -12.285 1.00 60.59 114 GLY A O 1
ATOM 846 N N . VAL A 1 115 ? 10.362 8.358 -11.367 1.00 65.38 115 VAL A N 1
ATOM 847 C CA . VAL A 1 115 ? 9.317 7.633 -10.628 1.00 65.38 115 VAL A CA 1
ATOM 848 C C . VAL A 1 115 ? 8.874 8.391 -9.390 1.00 65.38 115 VAL A C 1
ATOM 850 O O . VAL A 1 115 ? 7.681 8.600 -9.229 1.00 65.38 115 VAL A O 1
ATOM 853 N N . VAL A 1 116 ? 9.820 8.842 -8.566 1.00 64.06 116 VAL A N 1
ATOM 854 C CA . VAL A 1 116 ? 9.538 9.570 -7.319 1.00 64.06 116 VAL A CA 1
ATOM 855 C C . VAL A 1 116 ? 8.622 10.780 -7.574 1.00 64.06 116 VAL A C 1
ATOM 857 O O . VAL A 1 116 ? 7.524 10.785 -7.026 1.00 64.06 116 VAL A O 1
ATOM 860 N N . PRO A 1 117 ? 8.929 11.708 -8.510 1.00 65.19 117 PRO A N 1
ATOM 861 C CA . PRO A 1 117 ? 8.043 12.842 -8.786 1.00 65.19 117 PRO A CA 1
ATOM 862 C C . PRO A 1 117 ? 6.660 12.458 -9.329 1.00 65.19 117 PRO A C 1
ATOM 864 O O . PRO A 1 117 ? 5.710 13.215 -9.171 1.00 65.19 117 PRO A O 1
ATOM 867 N N . GLN A 1 118 ? 6.525 11.309 -10.000 1.00 64.69 118 GLN A N 1
ATOM 868 C CA . GLN A 1 118 ? 5.242 10.842 -10.540 1.00 64.69 118 GLN A CA 1
ATOM 869 C C . GLN A 1 118 ? 4.393 10.128 -9.492 1.00 64.69 118 GLN A C 1
ATOM 871 O O . GLN A 1 118 ? 3.174 10.284 -9.491 1.00 64.69 118 GLN A O 1
ATOM 876 N N . VAL A 1 119 ? 5.036 9.374 -8.601 1.00 65.75 119 VAL A N 1
ATOM 877 C CA . VAL A 1 119 ? 4.403 8.816 -7.407 1.00 65.75 119 VAL A CA 1
ATOM 878 C C . VAL A 1 119 ? 3.908 9.972 -6.543 1.00 65.75 119 VAL A C 1
ATOM 880 O O . VAL A 1 119 ? 2.716 10.046 -6.282 1.00 65.75 119 VAL A O 1
ATOM 883 N N . GLU A 1 120 ? 4.756 10.955 -6.237 1.00 66.12 120 GLU A N 1
ATOM 884 C CA . GLU A 1 120 ? 4.362 12.162 -5.497 1.00 66.12 120 GLU A CA 1
ATOM 885 C C . GLU A 1 120 ? 3.248 12.957 -6.190 1.00 66.12 120 GLU A C 1
ATOM 887 O O . GLU A 1 120 ? 2.307 13.391 -5.531 1.00 66.12 120 GLU A O 1
ATOM 892 N N . ALA A 1 121 ? 3.322 13.160 -7.511 1.00 66.19 121 ALA A N 1
ATOM 893 C CA . ALA A 1 121 ? 2.281 13.871 -8.254 1.00 66.19 121 ALA A CA 1
ATOM 894 C C . ALA A 1 121 ? 0.934 13.144 -8.189 1.00 66.19 121 ALA A C 1
ATOM 896 O O . ALA A 1 121 ? -0.091 13.787 -7.998 1.00 66.19 121 ALA A O 1
ATOM 897 N N . ARG A 1 122 ? 0.931 11.811 -8.294 1.00 64.31 122 ARG A N 1
ATOM 898 C CA . ARG A 1 122 ? -0.306 11.037 -8.189 1.00 64.31 122 ARG A CA 1
ATOM 899 C C . ARG A 1 122 ? -0.849 11.013 -6.767 1.00 64.31 122 ARG A C 1
ATOM 901 O O . ARG A 1 122 ? -2.052 11.148 -6.600 1.00 64.31 122 ARG A O 1
ATOM 908 N N . LEU A 1 123 ? 0.017 10.866 -5.767 1.00 63.19 123 LEU A N 1
ATOM 909 C CA . LEU A 1 123 ? -0.381 10.910 -4.359 1.00 63.19 123 LEU A CA 1
ATOM 910 C C . LEU A 1 123 ? -1.022 12.264 -4.012 1.00 63.19 123 LEU A C 1
ATOM 912 O O . LEU A 1 123 ? -1.994 12.299 -3.274 1.00 63.19 123 LEU A O 1
ATOM 916 N N . LYS A 1 124 ? -0.554 13.371 -4.606 1.00 62.66 124 LYS A N 1
ATOM 917 C CA . LYS A 1 124 ? -1.162 14.707 -4.439 1.00 62.66 124 LYS A CA 1
ATOM 918 C C . LYS A 1 124 ? -2.570 14.850 -5.027 1.00 62.66 124 LYS A C 1
ATOM 920 O O . LYS A 1 124 ? -3.314 15.710 -4.565 1.00 62.66 124 LYS A O 1
ATOM 925 N N . ASP A 1 125 ? -2.913 14.065 -6.046 1.00 60.06 125 ASP A N 1
ATOM 926 C CA . ASP A 1 125 ? -4.223 14.118 -6.715 1.00 60.06 125 ASP A CA 1
ATOM 927 C C . ASP A 1 125 ? -5.281 13.262 -6.009 1.00 60.06 125 ASP A C 1
ATOM 929 O O . ASP A 1 125 ? -6.458 13.262 -6.377 1.00 60.06 125 ASP A O 1
ATOM 933 N N . GLU A 1 126 ? -4.867 12.506 -5.004 1.00 60.12 126 GLU A N 1
ATOM 934 C CA . GLU A 1 126 ? -5.730 11.611 -4.273 1.00 60.12 126 GLU A CA 1
ATOM 935 C 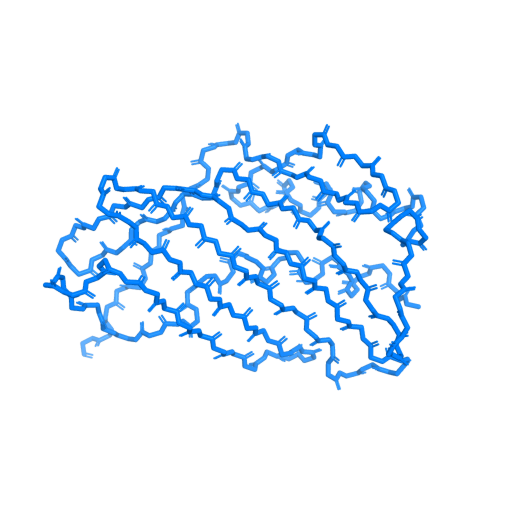C . GLU A 1 126 ? -6.100 12.228 -2.898 1.00 60.12 126 GLU A C 1
ATOM 937 O O . GLU A 1 126 ? -5.374 13.083 -2.393 1.00 60.12 126 GLU A O 1
ATOM 942 N N . PRO A 1 127 ? -7.212 11.834 -2.243 1.00 54.31 127 PRO A N 1
ATOM 943 C CA . PRO A 1 127 ? -7.698 12.447 -0.985 1.00 54.31 127 PRO A CA 1
ATOM 944 C C . PRO A 1 127 ? -6.798 12.252 0.259 1.00 54.31 127 PRO A C 1
ATOM 946 O O . PRO A 1 127 ? -7.200 12.538 1.384 1.00 54.31 127 PRO A O 1
ATOM 949 N N . TRP A 1 128 ? -5.588 11.759 0.055 1.00 64.44 128 TRP A N 1
ATOM 950 C CA . TRP A 1 128 ? -4.592 11.295 1.006 1.00 64.44 128 TRP A CA 1
ATOM 951 C C . TRP A 1 128 ? -3.232 11.735 0.457 1.00 64.44 128 TRP A C 1
ATOM 953 O O . TRP A 1 128 ? -2.807 11.306 -0.612 1.00 64.44 128 TRP A O 1
ATOM 963 N N . SER A 1 129 ? -2.568 12.644 1.159 1.00 66.38 129 SER A N 1
ATOM 964 C CA . SER A 1 129 ? -1.291 13.188 0.710 1.00 66.38 129 SER A CA 1
ATOM 965 C C . SER A 1 129 ? -0.191 12.385 1.375 1.00 66.38 129 SER A C 1
ATOM 967 O O . SER A 1 129 ? -0.004 12.488 2.582 1.00 66.38 129 SER A O 1
ATOM 969 N N . PHE A 1 130 ? 0.540 11.597 0.598 1.00 70.38 130 PHE A N 1
ATOM 970 C CA . PHE A 1 130 ? 1.746 10.941 1.084 1.00 70.38 130 PHE A CA 1
ATOM 971 C C . PHE A 1 130 ? 2.981 11.718 0.643 1.00 70.38 130 PHE A C 1
ATOM 973 O O . PHE A 1 130 ? 3.086 12.137 -0.512 1.00 70.38 130 PHE A O 1
ATOM 980 N N . GLU A 1 131 ? 3.936 11.866 1.552 1.00 77.38 131 GLU A N 1
ATOM 981 C CA . GLU A 1 131 ? 5.281 12.339 1.242 1.00 77.38 131 GLU A CA 1
ATOM 982 C C . GLU A 1 131 ? 6.268 11.187 1.347 1.00 77.38 131 GLU A C 1
ATOM 984 O O . GLU A 1 131 ? 6.197 10.366 2.264 1.00 77.38 131 GLU A O 1
ATOM 989 N N . ILE A 1 132 ? 7.209 11.128 0.408 1.00 81.12 132 ILE A N 1
ATOM 990 C CA . ILE A 1 132 ? 8.305 10.170 0.485 1.00 81.12 132 ILE A CA 1
ATOM 991 C C . ILE A 1 132 ? 9.266 10.656 1.571 1.00 81.12 132 ILE A C 1
ATOM 993 O O . ILE A 1 132 ? 9.923 11.685 1.421 1.00 81.12 132 ILE A O 1
ATOM 997 N N . SER A 1 133 ? 9.337 9.917 2.678 1.00 84.44 133 SER A N 1
ATOM 998 C CA . SER A 1 133 ? 10.216 10.230 3.809 1.00 84.44 133 SER A CA 1
ATOM 999 C C . SER A 1 133 ? 11.588 9.575 3.687 1.00 84.44 133 SER A C 1
ATOM 1001 O O . SER A 1 133 ? 12.564 10.097 4.223 1.00 84.44 133 SER A O 1
ATOM 1003 N N . GLU A 1 134 ? 11.677 8.450 2.974 1.00 85.25 134 GLU A N 1
ATOM 1004 C CA . GLU A 1 134 ? 12.928 7.736 2.728 1.00 85.25 134 GLU A CA 1
ATOM 1005 C C . GLU A 1 134 ? 12.921 7.080 1.345 1.00 85.25 134 GLU A C 1
ATOM 1007 O O . GLU A 1 134 ? 11.912 6.529 0.900 1.00 85.25 134 GLU A O 1
ATOM 1012 N N . PHE A 1 135 ? 14.069 7.111 0.668 1.00 84.69 135 PHE A N 1
ATOM 1013 C CA . PHE A 1 135 ? 14.256 6.462 -0.623 1.00 84.69 135 PHE A CA 1
ATOM 1014 C C . PHE A 1 135 ? 15.655 5.856 -0.725 1.00 84.69 135 PHE A C 1
ATOM 1016 O O . PHE A 1 135 ? 16.661 6.567 -0.697 1.00 84.69 135 PHE A O 1
ATOM 1023 N N . SER A 1 136 ? 15.714 4.535 -0.869 1.00 86.44 136 SER A N 1
ATOM 1024 C CA . SER A 1 136 ? 16.950 3.765 -0.975 1.00 86.44 136 SER A CA 1
ATOM 1025 C C . SER A 1 136 ? 16.843 2.689 -2.062 1.00 86.44 136 SER A C 1
ATOM 1027 O O . SER A 1 136 ? 15.834 2.549 -2.755 1.00 86.44 136 SER A O 1
ATOM 1029 N N . SER A 1 137 ? 17.915 1.917 -2.262 1.00 84.31 137 SER A N 1
ATOM 1030 C CA . SER A 1 137 ? 17.878 0.749 -3.152 1.00 84.31 137 SER A CA 1
ATOM 1031 C C . SER A 1 137 ? 17.000 -0.385 -2.620 1.00 84.31 137 SER A C 1
ATOM 1033 O O . SER A 1 137 ? 16.593 -1.236 -3.412 1.00 84.31 137 SER A O 1
ATOM 1035 N N . GLU A 1 138 ? 16.734 -0.396 -1.314 1.00 86.44 138 GLU A N 1
ATOM 1036 C CA . GLU A 1 138 ? 16.068 -1.485 -0.592 1.00 86.44 138 GLU A CA 1
ATOM 1037 C C . GLU A 1 138 ? 14.623 -1.152 -0.234 1.00 86.44 138 GLU A C 1
ATOM 1039 O O . GLU A 1 138 ? 13.776 -2.041 -0.251 1.00 86.44 138 GLU A O 1
ATOM 1044 N N . SER A 1 139 ? 14.332 0.120 0.042 1.00 88.56 139 SER A N 1
ATOM 1045 C CA . SER A 1 139 ? 13.008 0.575 0.455 1.00 88.56 139 SER A CA 1
ATOM 1046 C C . SER A 1 139 ? 12.647 1.954 -0.105 1.00 88.56 139 SER A C 1
ATOM 1048 O O . SER A 1 139 ? 13.509 2.778 -0.420 1.00 88.56 139 SER A O 1
ATOM 1050 N N . MET A 1 140 ? 11.346 2.218 -0.212 1.00 88.44 140 MET A N 1
ATOM 1051 C CA . MET A 1 140 ? 10.804 3.572 -0.342 1.00 88.44 140 MET A CA 1
ATOM 1052 C C . MET A 1 140 ? 9.677 3.745 0.668 1.00 88.44 140 MET A C 1
ATOM 1054 O O . MET A 1 140 ? 8.643 3.089 0.541 1.00 88.44 140 MET A O 1
ATOM 1058 N N . GLN A 1 141 ? 9.892 4.610 1.654 1.00 88.56 141 GLN A N 1
ATOM 1059 C CA . GLN A 1 141 ? 8.938 4.901 2.717 1.00 88.56 141 GLN A CA 1
ATOM 1060 C C . GLN A 1 141 ? 8.129 6.142 2.356 1.00 88.56 141 GLN A C 1
ATOM 1062 O O . GLN A 1 141 ? 8.677 7.163 1.937 1.00 88.56 141 GLN A O 1
ATOM 1067 N N . MET A 1 142 ? 6.821 6.044 2.536 1.00 85.88 142 MET A N 1
ATOM 1068 C CA . MET A 1 142 ? 5.851 7.095 2.290 1.00 85.88 142 MET A CA 1
ATOM 1069 C C . MET A 1 142 ? 5.012 7.281 3.547 1.00 85.88 142 MET A C 1
ATOM 1071 O O . MET A 1 142 ? 4.458 6.314 4.070 1.00 85.88 142 MET A O 1
ATOM 1075 N N . LYS A 1 143 ? 4.899 8.518 4.019 1.00 85.56 143 LYS A N 1
ATOM 1076 C CA . LYS A 1 143 ? 4.123 8.867 5.212 1.00 85.56 143 LYS A CA 1
ATOM 1077 C C . LYS A 1 143 ? 2.931 9.710 4.833 1.00 85.56 143 LYS A C 1
ATOM 1079 O O . LYS A 1 143 ? 3.073 10.642 4.043 1.00 85.56 143 LYS A O 1
ATOM 1084 N N . ASP A 1 144 ? 1.780 9.384 5.403 1.00 79.25 144 ASP A N 1
ATOM 1085 C CA . ASP A 1 144 ? 0.600 10.224 5.267 1.00 79.25 144 ASP A CA 1
ATOM 1086 C C . ASP A 1 144 ? 0.814 11.529 6.040 1.00 79.25 144 ASP A C 1
ATOM 1088 O O . ASP A 1 144 ? 1.151 11.533 7.226 1.00 79.25 144 ASP A O 1
ATOM 1092 N N . ILE A 1 145 ? 0.630 12.645 5.345 1.00 73.31 145 ILE A N 1
ATOM 1093 C CA . ILE A 1 145 ? 0.742 13.999 5.889 1.00 73.31 145 ILE A CA 1
ATOM 1094 C C . ILE A 1 145 ? -0.613 14.715 5.938 1.00 73.31 145 ILE A C 1
ATOM 1096 O O . ILE A 1 145 ? -0.699 15.816 6.481 1.00 73.31 145 ILE A O 1
ATOM 1100 N N . ALA A 1 146 ? -1.670 14.119 5.374 1.00 67.44 146 ALA A N 1
ATOM 1101 C CA . ALA A 1 146 ? -3.005 14.714 5.335 1.00 67.44 146 ALA A CA 1
ATOM 1102 C C . ALA A 1 146 ? -3.962 14.147 6.392 1.00 67.44 146 ALA A C 1
ATOM 1104 O O . ALA A 1 146 ? -5.033 14.721 6.587 1.00 67.44 146 ALA A O 1
ATOM 1105 N N . GLY A 1 147 ? -3.605 13.050 7.069 1.00 61.38 147 GLY A N 1
ATOM 1106 C CA . GLY A 1 147 ? -4.545 12.327 7.926 1.00 61.38 147 GLY A CA 1
ATOM 1107 C C . GLY A 1 147 ? -5.661 11.692 7.096 1.00 61.38 147 GLY A C 1
ATOM 1108 O O . GLY A 1 147 ? -6.824 11.720 7.496 1.00 61.38 147 GLY A O 1
ATOM 1109 N N . GLY A 1 148 ? -5.321 11.200 5.902 1.00 57.09 148 GLY A N 1
ATOM 1110 C CA . GLY A 1 148 ? -6.258 10.611 4.958 1.00 57.09 148 GLY A CA 1
ATOM 1111 C C . GLY A 1 148 ? -7.039 9.468 5.605 1.00 57.09 148 GLY A C 1
ATOM 1112 O O . GLY A 1 148 ? -6.472 8.487 6.087 1.00 57.09 148 GLY A O 1
ATOM 1113 N N . HIS A 1 149 ? -8.364 9.589 5.620 1.00 55.75 149 HIS A N 1
ATOM 1114 C CA . HIS A 1 149 ? -9.255 8.541 6.105 1.00 55.75 149 HIS A CA 1
ATOM 1115 C C . HIS A 1 149 ? -9.757 7.695 4.940 1.00 55.75 149 HIS A C 1
ATOM 1117 O O . HIS A 1 149 ? -10.255 8.212 3.939 1.00 55.75 149 HIS A O 1
ATOM 1123 N N . VAL A 1 150 ? -9.701 6.384 5.109 1.00 56.00 150 VAL A N 1
ATOM 1124 C CA . VAL A 1 150 ? -10.324 5.408 4.226 1.00 56.00 150 VAL A CA 1
ATOM 1125 C C . VAL A 1 150 ? -11.686 5.079 4.827 1.00 56.00 150 VAL A C 1
ATOM 1127 O O . VAL A 1 150 ? -11.806 4.385 5.836 1.00 56.00 150 VAL A O 1
ATOM 1130 N N . LEU A 1 151 ? -12.721 5.635 4.205 1.00 45.81 151 LEU A N 1
ATOM 1131 C CA . LEU A 1 151 ? -14.125 5.387 4.515 1.00 45.81 151 LEU A CA 1
ATOM 1132 C C . LEU A 1 151 ? -14.589 4.109 3.805 1.00 45.81 151 LEU A C 1
ATOM 1134 O O . LEU A 1 151 ? -14.586 4.071 2.573 1.00 45.81 151 LEU A O 1
ATOM 1138 N N . TYR A 1 152 ? -15.035 3.092 4.546 1.00 57.38 152 TYR A N 1
ATOM 1139 C CA . TYR A 1 152 ? -15.541 1.859 3.935 1.00 57.38 152 TYR A CA 1
ATOM 1140 C C . TYR A 1 152 ? -17.059 1.731 3.816 1.00 57.38 152 TYR A C 1
ATOM 1142 O O . TYR A 1 152 ? -17.833 2.214 4.643 1.00 57.38 152 TYR A O 1
ATOM 1150 N N . CYS A 1 153 ? -17.394 0.993 2.749 1.00 38.16 153 CYS A N 1
ATOM 1151 C CA . CYS A 1 153 ? -18.615 0.305 2.334 1.00 38.16 153 CYS A CA 1
ATOM 1152 C C . CYS A 1 153 ? -19.854 0.488 3.220 1.00 38.16 153 CYS A C 1
ATOM 1154 O O . CYS A 1 153 ? -19.950 -0.053 4.321 1.00 38.16 153 CYS A O 1
ATOM 1156 N N . GLN A 1 154 ? -20.879 1.134 2.657 1.00 28.42 154 GLN A N 1
ATOM 1157 C CA . GLN A 1 154 ? -22.248 0.832 3.060 1.00 28.42 154 GLN A CA 1
ATOM 1158 C C . GLN A 1 154 ? -22.635 -0.543 2.497 1.00 28.42 154 GLN A C 1
ATOM 1160 O O . GLN A 1 154 ? -22.375 -0.788 1.317 1.00 28.42 154 GLN A O 1
ATOM 1165 N N . PRO A 1 155 ? -23.272 -1.427 3.283 1.00 30.41 155 PRO A N 1
ATOM 1166 C CA . PRO A 1 155 ? -23.932 -2.590 2.709 1.00 30.41 155 PRO A CA 1
ATOM 1167 C C . PRO A 1 155 ? -25.004 -2.102 1.727 1.00 30.41 155 PRO A C 1
ATOM 1169 O O . PRO A 1 155 ? -25.838 -1.263 2.080 1.00 30.41 155 PRO A O 1
ATOM 1172 N N . THR A 1 156 ? -24.994 -2.611 0.495 1.00 33.81 156 THR A N 1
ATOM 1173 C CA . THR A 1 156 ? -26.191 -2.562 -0.348 1.00 33.81 156 THR A CA 1
ATOM 1174 C C . THR A 1 156 ? -27.274 -3.372 0.352 1.00 33.81 156 THR A C 1
ATOM 1176 O O . THR A 1 156 ? -27.046 -4.523 0.726 1.00 33.81 156 THR A O 1
ATOM 1179 N N . THR A 1 157 ? -28.410 -2.720 0.593 1.00 34.72 157 THR A N 1
ATOM 1180 C CA . THR A 1 157 ? -29.637 -3.364 1.080 1.00 34.72 157 THR A CA 1
ATOM 1181 C C . THR A 1 157 ? -30.265 -4.224 -0.003 1.00 34.72 157 THR A C 1
ATOM 1183 O O . THR A 1 157 ? -30.064 -3.904 -1.198 1.00 34.72 157 THR A O 1
#

Secondary structure (DSSP, 8-state):
--HHHHHHHHHHSS-GGGS-S---GGG-SSEEEEEEEETTEEEEEEEEEETTTEEEEEEEEEESSSSS-EEEEEEEEEEEEEETTEEEEEEEEEEEEEEEETTEEE-GGGG-TTHHHHHHHHHHTSSS-EEEEEE-SS-EEEEESS---EE--PPP-